Protein 1QJK (pdb70)

InterPro domains:
  IPR001396 Metallothionein, family 4, echinoidea [PR00873] (2-17)
  IPR001396 Metallothionein, family 4, echinoidea [PR00873] (19-32)
  IPR001396 Metallothionein, family 4, echinoidea [PR00873] (34-44)
  IPR001396 Metallothionein, family 4, echinoidea [PR00873] (45-63)
  IPR017854 Metallothionein domain superfamily [SSF57868] (2-37)
  IPR017854 Metallothionein domain superfamily [SSF57868] (37-64)
  IPR017980 Metallothionein, family 4, echinoidea/annelida [PF05522] (2-64)

Sequence (36 aa):
PDVKCVCCTEGKECACFGQDCCVTGECCKDGTCCGI

Radius of gyration: 8.43 Å; Cα contacts (8 Å, |Δi|>4): 47; chains: 1; bounding box: 23×17×18 Å

Foldseek 3Di:
DQADQCCVVVPHDAPQPPDVCGRVVVQVPDPHGDDD

Organism: Strongylocentrotus purpuratus (NCBI:txid7668)

Secondary structure (DSSP, 8-state):
---S-HHHHHT---SS-SSSHHHH-TTSSSS-S---

Structure (mmCIF, N/CA/C/O backbone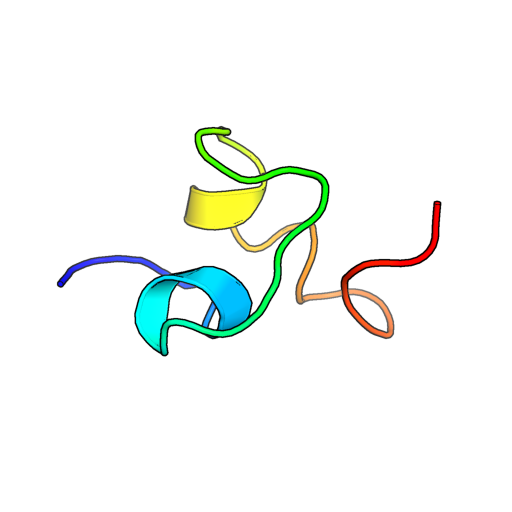):
data_1QJK
#
_entry.id   1QJK
#
_cell.length_a   1.000
_cell.length_b   1.000
_cell.length_c   1.000
_cell.angle_alpha   90.00
_cell.angle_beta   90.00
_cell.angle_gamma   90.00
#
_symmetry.space_group_name_H-M   'P 1'
#
loop_
_entity.id
_entity.type
_entity.pdbx_description
1 polymer METALLOTHIONEIN
2 non-polymer 'CADMIUM ION'
#
loop_
_atom_site.group_PDB
_atom_site.id
_atom_site.type_symbol
_atom_site.label_atom_id
_atom_site.label_alt_id
_atom_site.label_comp_id
_atom_site.label_asym_id
_atom_site.label_entity_id
_atom_site.label_seq_id
_atom_site.pdbx_PDB_ins_code
_atom_site.Cartn_x
_atom_site.Cartn_y
_atom_site.Cartn_z
_atom_site.occupancy
_atom_site.B_iso_or_equiv
_atom_site.auth_seq_id
_atom_site.auth_com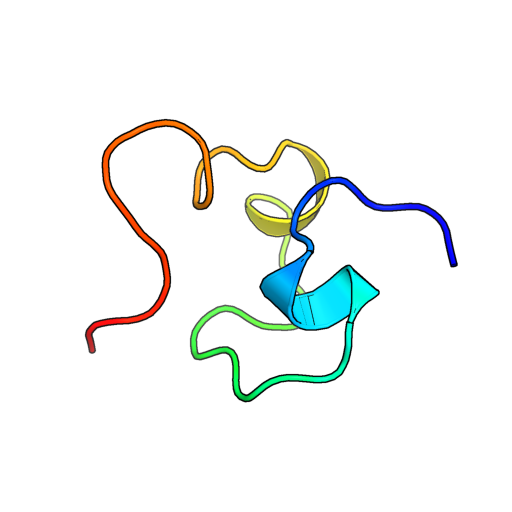p_id
_atom_site.auth_asym_id
_atom_site.auth_atom_id
_atom_site.pdbx_PDB_model_num
ATOM 1 N N . PRO A 1 1 ? -8.134 -2.482 -8.363 1.00 0.00 2 PRO A N 1
ATOM 2 C CA . PRO A 1 1 ? -8.796 -1.209 -8.595 1.00 0.00 2 PRO A CA 1
ATOM 3 C C . PRO A 1 1 ? -9.773 -0.885 -7.463 1.00 0.00 2 PRO A C 1
ATOM 4 O O . PRO A 1 1 ? -10.903 -0.468 -7.715 1.00 0.00 2 PRO A O 1
ATOM 15 N N . ASP A 1 2 ? -9.304 -1.091 -6.242 1.00 0.00 3 ASP A N 1
ATOM 16 C CA . ASP A 1 2 ? -10.124 -0.826 -5.071 1.00 0.00 3 ASP A CA 1
ATOM 17 C C . ASP A 1 2 ? -9.273 -0.993 -3.810 1.00 0.00 3 ASP A C 1
ATOM 18 O O . ASP A 1 2 ? -9.404 -1.986 -3.095 1.00 0.00 3 ASP A O 1
ATOM 27 N N . VAL A 1 3 ? -8.419 -0.007 -3.577 1.00 0.00 4 VAL A N 1
ATOM 28 C CA . VAL A 1 3 ? -7.546 -0.033 -2.414 1.00 0.00 4 VAL A CA 1
ATOM 29 C C . VAL A 1 3 ? -7.236 1.402 -1.983 1.00 0.00 4 VAL A C 1
ATOM 30 O O . VAL A 1 3 ? -7.640 2.355 -2.649 1.00 0.00 4 VAL A O 1
ATOM 43 N N . LYS A 1 4 ? -6.524 1.511 -0.871 1.00 0.00 5 LYS A N 1
ATOM 44 C CA . LYS A 1 4 ? -6.157 2.814 -0.343 1.00 0.00 5 LYS A CA 1
ATOM 45 C C . LYS A 1 4 ? -4.644 3.007 -0.482 1.00 0.00 5 LYS A C 1
ATOM 46 O O . LYS A 1 4 ? -4.160 4.137 -0.508 1.00 0.00 5 LYS A O 1
ATOM 65 N N . CYS A 1 5 ? -3.942 1.886 -0.567 1.00 0.00 6 CYS A N 1
ATOM 66 C CA . CYS A 1 5 ? -2.496 1.919 -0.702 1.00 0.00 6 CYS A CA 1
ATOM 67 C C . CYS A 1 5 ? -2.157 2.260 -2.155 1.00 0.00 6 CYS A C 1
ATOM 68 O O . CYS A 1 5 ? -1.887 1.369 -2.958 1.00 0.00 6 CYS A O 1
ATOM 75 N N . VAL A 1 6 ? -2.182 3.552 -2.447 1.00 0.00 7 VAL A N 1
ATOM 76 C CA . VAL A 1 6 ? -1.881 4.021 -3.789 1.00 0.00 7 VAL A CA 1
ATOM 77 C C . VAL A 1 6 ? -0.666 3.265 -4.328 1.00 0.00 7 VAL A C 1
ATOM 78 O O . VAL A 1 6 ? -0.514 3.110 -5.539 1.00 0.00 7 VAL A O 1
ATOM 91 N N . CYS A 1 7 ? 0.169 2.814 -3.404 1.00 0.00 8 CYS A N 1
ATOM 92 C CA . CYS A 1 7 ? 1.366 2.077 -3.772 1.00 0.00 8 CYS A CA 1
ATOM 93 C C . CYS A 1 7 ? 0.968 0.969 -4.749 1.00 0.00 8 CYS A C 1
ATOM 94 O O . CYS A 1 7 ? 1.518 0.87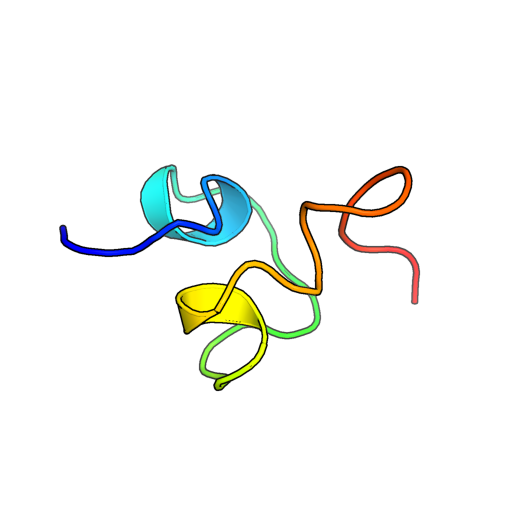8 -5.846 1.00 0.00 8 CYS A O 1
ATOM 101 N N . CYS A 1 8 ? 0.015 0.158 -4.316 1.00 0.00 9 CYS A N 1
ATOM 102 C CA . CYS A 1 8 ? -0.463 -0.940 -5.139 1.00 0.00 9 CYS A CA 1
ATOM 103 C C . CYS A 1 8 ? -1.583 -0.413 -6.040 1.00 0.00 9 CYS A C 1
ATOM 104 O O . CYS A 1 8 ? -1.749 -0.878 -7.166 1.00 0.00 9 CYS A O 1
ATOM 111 N N . THR A 1 9 ? -2.322 0.550 -5.509 1.00 0.00 10 THR A N 1
ATOM 112 C CA . THR A 1 9 ? -3.420 1.146 -6.250 1.00 0.00 10 THR A CA 1
ATOM 113 C C . THR A 1 9 ? -2.889 1.941 -7.444 1.00 0.00 10 THR A C 1
ATOM 114 O O . THR A 1 9 ? -3.665 2.437 -8.258 1.00 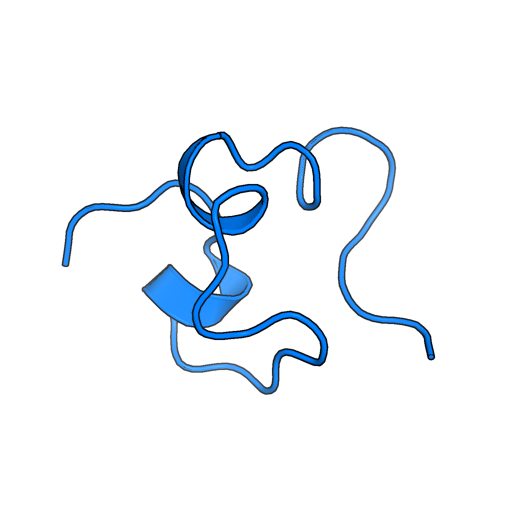0.00 10 THR A O 1
ATOM 125 N N . GLU A 1 10 ? -1.569 2.038 -7.509 1.00 0.00 11 GLU A N 1
ATOM 126 C CA . GLU A 1 10 ? -0.924 2.765 -8.590 1.00 0.00 11 GLU A CA 1
ATOM 127 C C . GLU A 1 10 ? -0.139 1.802 -9.483 1.00 0.00 11 GLU A C 1
ATOM 128 O O . GLU A 1 10 ? -0.179 1.914 -10.708 1.00 0.00 11 GLU A O 1
ATOM 140 N N . GLY A 1 11 ? 0.556 0.878 -8.836 1.00 0.00 12 GLY A N 1
ATOM 141 C CA . GLY A 1 11 ? 1.349 -0.103 -9.556 1.00 0.00 12 GLY A CA 1
ATOM 142 C C . GLY A 1 11 ? 2.842 0.086 -9.277 1.00 0.00 12 GLY A C 1
ATOM 143 O O . GLY A 1 11 ? 3.684 -0.434 -10.007 1.00 0.00 12 GLY A O 1
ATOM 147 N N . LYS A 1 12 ? 3.123 0.833 -8.219 1.00 0.00 13 LYS A N 1
ATOM 148 C CA . LYS A 1 12 ? 4.499 1.096 -7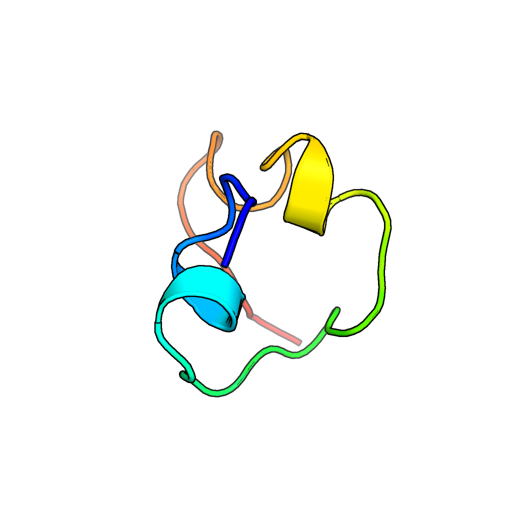.834 1.00 0.00 13 LYS A CA 1
ATOM 149 C C . LYS A 1 12 ? 5.082 -0.147 -7.160 1.00 0.00 13 LYS A C 1
ATOM 150 O O . LYS A 1 12 ? 4.383 -1.141 -6.970 1.00 0.00 13 LYS A O 1
ATOM 169 N N . GLU A 1 13 ? 6.359 -0.050 -6.817 1.00 0.00 14 GLU A N 1
ATOM 170 C CA . GLU A 1 13 ? 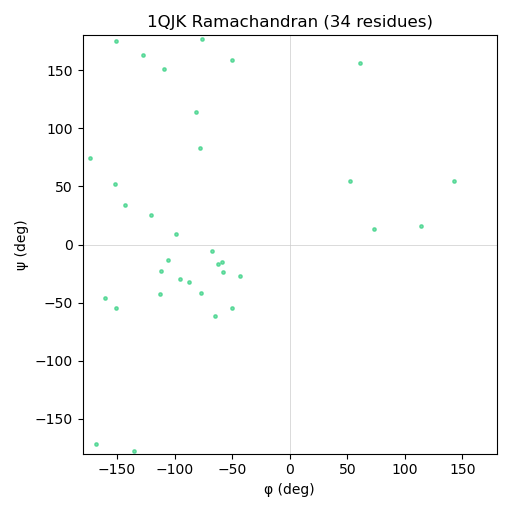7.045 -1.155 -6.167 1.00 0.00 14 GLU A CA 1
ATOM 171 C C . GLU A 1 13 ? 6.732 -1.168 -4.671 1.00 0.00 14 GLU A C 1
ATOM 172 O O . GLU A 1 13 ? 7.115 -0.251 -3.945 1.00 0.00 14 GLU A O 1
ATOM 184 N N . CYS A 1 14 ? 6.040 -2.217 -4.252 1.00 0.00 15 CYS A N 1
ATOM 185 C CA . CYS A 1 14 ? 5.673 -2.361 -2.854 1.00 0.00 15 CYS A CA 1
ATOM 186 C C . CYS A 1 14 ? 6.506 -3.494 -2.251 1.00 0.00 15 CYS A C 1
ATOM 187 O O . CYS A 1 14 ? 6.896 -4.425 -2.956 1.00 0.00 15 CYS A O 1
ATOM 194 N N . ALA A 1 15 ? 6.754 -3.379 -0.955 1.00 0.00 16 ALA A N 1
ATOM 195 C CA . ALA A 1 15 ? 7.535 -4.382 -0.250 1.00 0.00 16 ALA A CA 1
ATOM 196 C C . ALA A 1 15 ? 6.603 -5.231 0.616 1.00 0.00 16 ALA A C 1
ATOM 197 O O . ALA A 1 15 ? 6.998 -6.285 1.111 1.00 0.00 16 ALA A O 1
ATOM 204 N N . CYS A 1 16 ? 5.382 -4.739 0.773 1.00 0.00 17 CYS A N 1
ATOM 205 C CA . CYS A 1 16 ? 4.390 -5.440 1.571 1.00 0.00 17 CYS A CA 1
ATOM 206 C C . CYS A 1 16 ? 3.191 -5.758 0.675 1.00 0.00 17 CYS A C 1
ATOM 207 O O . CYS A 1 16 ? 2.073 -5.914 1.163 1.00 0.00 17 CYS A O 1
ATOM 214 N N . PHE A 1 17 ? 3.466 -5.845 -0.618 1.00 0.00 18 PHE A N 1
ATOM 215 C CA . PHE A 1 17 ? 2.423 -6.142 -1.586 1.00 0.00 18 PHE A CA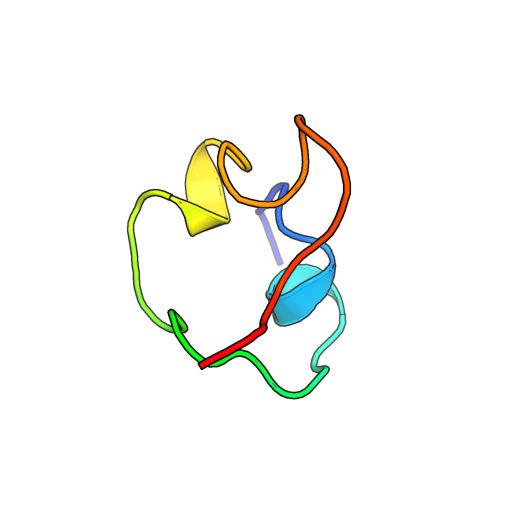 1
ATOM 216 C C . PHE A 1 17 ? 1.609 -7.365 -1.157 1.00 0.00 18 PHE A C 1
ATOM 217 O O . PHE A 1 17 ? 2.079 -8.180 -0.364 1.00 0.00 18 PHE A O 1
ATOM 234 N N . GLY A 1 18 ? 0.404 -7.455 -1.700 1.00 0.00 19 GLY A N 1
ATOM 235 C CA . GLY A 1 18 ? -0.478 -8.565 -1.384 1.00 0.00 19 GLY A CA 1
ATOM 236 C C . GLY A 1 18 ? -0.630 -8.731 0.129 1.00 0.00 19 GLY A C 1
ATOM 237 O O . GLY A 1 18 ? -0.384 -9.809 0.667 1.00 0.00 19 GLY A O 1
ATOM 241 N N . GLN A 1 19 ? -1.036 -7.646 0.773 1.00 0.00 20 GLN A N 1
ATOM 242 C CA . GLN A 1 19 ? -1.223 -7.659 2.214 1.00 0.00 20 GLN A CA 1
ATOM 243 C C . GLN A 1 19 ? -2.533 -6.960 2.585 1.00 0.00 20 GLN A C 1
ATOM 244 O O . GLN A 1 19 ? -3.277 -6.522 1.709 1.00 0.00 20 GLN A O 1
ATOM 258 N N . ASP A 1 20 ? -2.775 -6.876 3.886 1.00 0.00 21 ASP A N 1
ATOM 259 C CA . ASP A 1 20 ? -3.981 -6.238 4.383 1.00 0.00 21 ASP A CA 1
ATOM 260 C C . ASP A 1 20 ? -3.677 -4.779 4.726 1.00 0.00 21 ASP A C 1
ATOM 261 O O . ASP A 1 20 ? -4.552 -3.920 4.636 1.00 0.00 21 ASP A O 1
ATOM 270 N N . CYS A 1 21 ? -2.432 -4.543 5.115 1.00 0.00 22 CYS A N 1
ATOM 271 C CA . CYS A 1 21 ? -2.001 -3.203 5.472 1.00 0.00 22 CYS A CA 1
ATOM 272 C C . CYS A 1 21 ? -2.134 -2.309 4.238 1.00 0.00 22 CYS A C 1
ATOM 273 O O . CYS A 1 21 ? -2.135 -1.085 4.350 1.00 0.00 22 CYS A O 1
ATOM 280 N N . CYS A 1 22 ? -2.243 -2.957 3.087 1.00 0.00 23 CYS A N 1
ATOM 281 C CA . CYS A 1 22 ? -2.376 -2.237 1.832 1.00 0.00 23 CYS A CA 1
ATOM 282 C C . CYS A 1 22 ? -3.816 -1.730 1.720 1.00 0.00 23 CYS A C 1
ATOM 283 O O . CYS A 1 22 ? -4.048 -0.598 1.300 1.00 0.00 23 CYS A O 1
ATOM 290 N N . VAL A 1 23 ? -4.744 -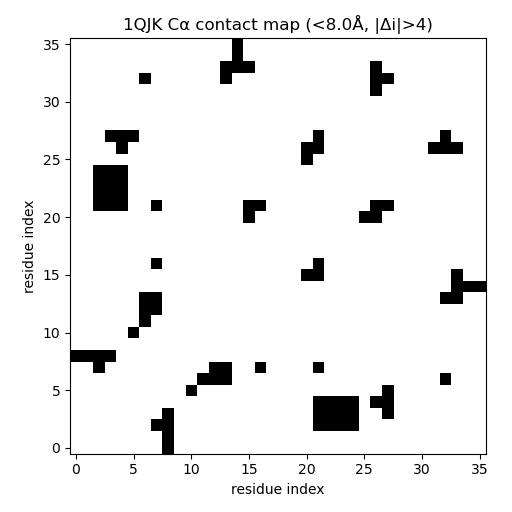2.595 2.102 1.00 0.00 24 VAL A N 1
ATOM 291 C CA . VAL A 1 23 ? -6.155 -2.249 2.050 1.00 0.00 24 VAL A CA 1
ATOM 292 C C . VAL A 1 23 ? -6.434 -1.112 3.033 1.00 0.00 24 VAL A C 1
ATOM 293 O O . VAL A 1 23 ? -6.851 -0.026 2.632 1.00 0.00 24 VAL A O 1
ATOM 306 N N . THR A 1 24 ? -6.193 -1.398 4.304 1.00 0.00 25 THR A N 1
ATOM 307 C CA . THR A 1 24 ? -6.413 -0.413 5.349 1.00 0.00 25 THR A CA 1
ATOM 308 C C . THR A 1 24 ? -5.589 0.846 5.076 1.00 0.00 25 THR A C 1
ATOM 309 O O . THR A 1 24 ? -5.930 1.931 5.546 1.00 0.00 25 THR A O 1
ATOM 320 N N . GLY A 1 25 ? -4.520 0.662 4.316 1.00 0.00 26 GLY A N 1
ATOM 321 C CA . GLY A 1 25 ? -3.644 1.770 3.975 1.00 0.00 26 GLY A CA 1
ATOM 322 C C . GLY A 1 25 ? -2.807 2.200 5.183 1.00 0.00 26 GLY A C 1
ATOM 323 O O . GLY A 1 25 ? -2.196 3.268 5.169 1.00 0.00 26 GLY A O 1
ATOM 327 N N . GLU A 1 26 ? -2.808 1.347 6.196 1.00 0.00 27 GLU A N 1
ATOM 328 C CA . GLU A 1 26 ? -2.057 1.626 7.408 1.00 0.00 27 GLU A CA 1
ATOM 329 C C . GLU A 1 26 ? -0.573 1.814 7.082 1.00 0.00 27 GLU A C 1
ATOM 330 O O . GLU A 1 26 ? 0.188 2.316 7.907 1.00 0.00 27 GLU A O 1
ATOM 342 N N . CYS A 1 27 ? -0.209 1.400 5.878 1.00 0.00 28 CYS A N 1
ATOM 343 C CA . CYS A 1 27 ? 1.170 1.516 5.433 1.00 0.00 28 CYS A CA 1
ATOM 344 C C . CYS A 1 27 ? 1.287 2.761 4.552 1.00 0.00 28 CYS A C 1
ATOM 345 O O . CYS A 1 27 ? 2.317 2.982 3.917 1.00 0.00 28 CYS A O 1
ATOM 352 N N . CYS A 1 28 ? 0.218 3.544 4.543 1.00 0.00 29 CYS A N 1
ATOM 353 C CA . CYS A 1 28 ? 0.188 4.761 3.751 1.00 0.00 29 CYS A CA 1
ATOM 354 C C . CYS A 1 28 ? -0.587 5.824 4.534 1.00 0.00 29 CYS A C 1
ATOM 355 O O . CYS A 1 28 ? -1.279 6.653 3.943 1.00 0.00 29 CYS A O 1
ATOM 362 N N . LYS A 1 29 ? -0.444 5.766 5.849 1.00 0.00 30 LYS A N 1
ATOM 363 C CA . LYS A 1 29 ? -1.122 6.712 6.718 1.00 0.00 30 LYS A CA 1
ATOM 364 C C . LYS A 1 29 ? -0.310 6.892 8.002 1.00 0.00 30 LYS A C 1
ATOM 365 O O . LYS A 1 29 ? -0.844 6.760 9.102 1.00 0.00 30 LYS A O 1
ATOM 384 N N . ASP A 1 30 ? 0.968 7.190 7.819 1.00 0.00 31 ASP A N 1
ATOM 385 C CA . ASP A 1 30 ? 1.860 7.389 8.949 1.00 0.00 31 ASP A CA 1
ATOM 386 C C . ASP A 1 30 ? 2.966 8.369 8.554 1.00 0.00 31 ASP A C 1
ATOM 387 O O . ASP A 1 30 ? 3.170 9.382 9.221 1.00 0.00 31 ASP A O 1
ATOM 396 N N . GLY A 1 31 ? 3.651 8.033 7.471 1.00 0.00 32 GLY A N 1
ATOM 397 C CA . GLY A 1 31 ? 4.731 8.871 6.979 1.00 0.00 32 GLY A CA 1
ATOM 398 C C . GLY A 1 31 ? 5.039 8.564 5.512 1.00 0.00 32 GLY A C 1
ATOM 399 O O . GLY A 1 31 ? 5.183 9.477 4.700 1.00 0.00 32 GLY A O 1
ATOM 403 N N . THR A 1 32 ? 5.131 7.276 5.217 1.00 0.00 33 THR A N 1
ATOM 404 C CA . THR A 1 32 ? 5.419 6.837 3.862 1.00 0.00 33 THR A CA 1
ATOM 405 C C . THR A 1 32 ? 5.183 5.332 3.727 1.00 0.00 33 THR A C 1
ATOM 406 O O . THR A 1 32 ? 4.659 4.697 4.642 1.00 0.00 33 THR A O 1
ATOM 417 N N . CYS A 1 33 ? 5.580 4.803 2.578 1.00 0.00 34 CYS A N 1
ATOM 418 C CA . CYS A 1 33 ? 5.418 3.384 2.313 1.00 0.00 34 CYS A CA 1
ATOM 419 C C . CYS A 1 33 ? 6.772 2.819 1.877 1.00 0.00 34 CYS A C 1
ATOM 420 O O . CYS A 1 33 ? 7.671 3.571 1.503 1.00 0.00 34 CYS A O 1
ATOM 427 N N . CYS A 1 34 ? 6.875 1.500 1.942 1.00 0.00 35 CYS A N 1
ATOM 428 C CA . CYS A 1 34 ? 8.104 0.826 1.559 1.00 0.00 35 CYS A CA 1
ATOM 429 C C . CYS A 1 34 ? 9.228 1.322 2.471 1.00 0.00 35 CYS A C 1
ATOM 430 O O . CYS A 1 34 ? 9.147 2.420 3.022 1.00 0.00 35 CYS A O 1
ATOM 437 N N . GLY A 1 35 ? 10.251 0.490 2.603 1.00 0.00 36 GLY A N 1
ATOM 438 C CA . GLY A 1 35 ? 11.389 0.830 3.439 1.00 0.00 36 GLY A CA 1
ATOM 439 C C . GLY A 1 35 ? 11.924 -0.405 4.167 1.00 0.00 36 GLY A C 1
ATOM 440 O O . GLY A 1 35 ? 12.035 -0.409 5.392 1.00 0.00 36 GLY A O 1
ATOM 444 N N . ILE A 1 36 ? 12.242 -1.424 3.381 1.00 0.00 37 ILE A N 1
ATOM 445 C CA . ILE A 1 36 ? 12.762 -2.662 3.936 1.00 0.00 37 ILE A CA 1
ATOM 446 C C . ILE A 1 36 ? 13.724 -2.338 5.080 1.00 0.00 37 ILE A C 1
ATOM 447 O O . ILE A 1 36 ? 14.273 -1.239 5.143 1.00 0.00 37 ILE A O 1
#

Nearest PDB structures (foldseek):
  1qjk-assembly1_A  TM=1.029E+00  e=2.763E-07  Strongylocentrotus purpuratus

Solvent-accessible surface area: 2819 Å² total; per-residue (Å²): 167,135,49,146,0,84,18,41,63,104,66,118,156,28,62,25,151,64,92,104,22,5,85,59,3,87,22,55,131,139,73,111,25,53,70,205